Protein AF-A0AAD4XYV6-F1 (afdb_monomer_lite)

Secondary structure (DSSP, 8-state):
-HHHHHHHHHHHHHHHHHHHHHH-HHHHHHHHHHHHHHT-SSSPPPGGGGGG-HHHHHHHHHHHHHS-SS---

InterPro domains:
  IPR001128 Cytochrome P450 [PF00067] (2-72)
  IPR001128 Cytochrome P450 [PR00385] (5-22)
  IPR001128 Cytochrome P450 [PR00385] (58-69)
  IPR002401 Cytochrome P450, E-class, group I [PR00463] (14-40)
  IPR002401 Cytochrome P450, E-class, group I [PR00463] (57-73)
  IPR036396 Cytochrome P450 superfamily [G3DSA:1.10.630.10] (1-73)
  IPR036396 Cytochrome P450 superfamily [SSF48264] (2-72)
  IPR050651 Plant Cytochrome P450 Monooxygenase [PTHR47947] (2-73)

Foldseek 3Di:
DVVVLVVVLVVVLVVLLVVVCVVCVVLVVVLVVQCCVQVNDPDDDDPVSVVSSVSVVVSSVVSCVVPPSDDPD

pLDDT: mean 81.78, std 10.3, range [42.06, 91.5]

Organism: NCBI:txid357466

Sequence (73 aa):
QLIVAASDTTSVALSWAMSLLLTNPNVLRKARDELNTKVGKERNVEGDDIDDLMYLQAIVKETLRLYPPGPLS

Structure (mmCIF, N/CA/C/O backbone):
data_AF-A0AAD4XYV6-F1
#
_entry.id   AF-A0AAD4XYV6-F1
#
loop_
_atom_site.group_PDB
_atom_site.id
_atom_site.type_symbol
_atom_site.label_atom_id
_atom_site.label_alt_id
_atom_site.label_comp_id
_atom_site.label_asym_id
_atom_site.label_entity_id
_atom_site.label_seq_id
_atom_site.pdbx_PDB_ins_code
_atom_site.Cartn_x
_atom_site.Cartn_y
_atom_site.Cartn_z
_atom_site.occupancy
_atom_site.B_iso_or_equiv
_atom_site.auth_seq_id
_atom_site.auth_comp_id
_atom_site.auth_asym_id
_atom_site.auth_atom_id
_atom_site.pdbx_PDB_model_num
ATOM 1 N N . GLN A 1 1 ? 19.613 -15.858 -11.522 1.00 58.28 1 GLN A N 1
ATOM 2 C CA . GLN A 1 1 ? 19.532 -14.486 -12.073 1.00 58.28 1 GLN A CA 1
ATOM 3 C C . GLN A 1 1 ? 18.130 -13.866 -12.011 1.00 58.28 1 GLN A C 1
ATOM 5 O O . GLN A 1 1 ? 18.057 -12.651 -11.951 1.00 58.28 1 GLN A O 1
ATOM 10 N N . LEU A 1 2 ? 17.040 -14.644 -11.918 1.00 64.81 2 LEU A N 1
ATOM 11 C CA . LEU A 1 2 ? 15.680 -14.104 -11.718 1.00 64.81 2 LEU A CA 1
ATOM 12 C C . LEU A 1 2 ? 15.482 -13.375 -10.375 1.00 64.81 2 LEU A C 1
ATOM 14 O O . LEU A 1 2 ? 14.872 -12.316 -10.347 1.00 64.81 2 LEU A O 1
ATOM 18 N N . ILE A 1 3 ? 16.037 -13.908 -9.279 1.00 72.12 3 ILE A N 1
ATOM 19 C CA . ILE A 1 3 ? 15.858 -13.332 -7.932 1.00 72.12 3 ILE A CA 1
ATOM 20 C C . ILE A 1 3 ? 16.497 -11.941 -7.825 1.00 72.12 3 ILE A C 1
ATOM 22 O O . ILE A 1 3 ? 15.896 -11.044 -7.258 1.00 72.12 3 ILE A O 1
ATOM 26 N N . VAL A 1 4 ? 17.685 -11.738 -8.404 1.00 68.00 4 VAL A N 1
ATOM 27 C CA . VAL A 1 4 ? 18.389 -10.443 -8.348 1.00 68.00 4 VAL A CA 1
ATOM 28 C C . VAL A 1 4 ? 17.642 -9.379 -9.153 1.00 68.00 4 VAL A C 1
ATOM 30 O O . VAL A 1 4 ? 17.373 -8.305 -8.631 1.00 68.00 4 VAL A O 1
ATOM 33 N N . ALA A 1 5 ? 17.217 -9.710 -10.377 1.00 66.19 5 ALA A N 1
ATOM 34 C CA . ALA A 1 5 ? 16.427 -8.797 -11.199 1.00 66.19 5 ALA A CA 1
ATOM 35 C C . ALA A 1 5 ? 15.087 -8.433 -10.533 1.00 66.19 5 ALA A C 1
ATOM 37 O O . ALA A 1 5 ? 14.711 -7.266 -10.519 1.00 66.19 5 ALA A O 1
ATOM 38 N N . ALA A 1 6 ? 14.401 -9.412 -9.928 1.00 66.00 6 ALA A N 1
ATOM 39 C CA . ALA A 1 6 ? 13.161 -9.178 -9.192 1.00 66.00 6 ALA A CA 1
ATOM 40 C C . ALA A 1 6 ? 13.379 -8.307 -7.943 1.00 66.00 6 ALA A C 1
ATOM 42 O O . ALA A 1 6 ? 12.562 -7.428 -7.659 1.00 66.00 6 ALA A O 1
ATOM 43 N N . SER A 1 7 ? 14.476 -8.516 -7.210 1.00 74.62 7 SER A N 1
ATOM 44 C CA . SER A 1 7 ? 14.828 -7.713 -6.036 1.00 74.62 7 SER A CA 1
ATOM 45 C C . SER A 1 7 ? 15.074 -6.250 -6.396 1.00 74.62 7 SER A C 1
ATOM 47 O O . SER A 1 7 ? 14.516 -5.371 -5.739 1.00 74.62 7 SER A O 1
ATOM 49 N N . ASP A 1 8 ? 15.836 -5.981 -7.457 1.00 73.19 8 ASP A N 1
ATOM 50 C CA . ASP A 1 8 ? 16.147 -4.611 -7.877 1.00 73.19 8 ASP A CA 1
ATOM 51 C C . ASP A 1 8 ? 14.880 -3.863 -8.318 1.00 73.19 8 ASP A C 1
ATOM 53 O O . ASP A 1 8 ? 14.612 -2.755 -7.847 1.00 73.19 8 ASP A O 1
ATOM 57 N N . THR A 1 9 ? 14.027 -4.493 -9.134 1.00 75.38 9 THR A N 1
ATOM 58 C CA . THR A 1 9 ? 12.770 -3.874 -9.584 1.00 75.38 9 THR A CA 1
ATOM 59 C C . THR A 1 9 ? 11.782 -3.644 -8.440 1.00 75.38 9 THR A C 1
ATOM 61 O O . THR A 1 9 ? 11.114 -2.610 -8.402 1.00 75.38 9 THR A O 1
ATOM 64 N N . THR A 1 10 ? 11.701 -4.576 -7.482 1.00 80.00 10 THR A N 1
ATOM 65 C CA . THR A 1 10 ? 10.796 -4.455 -6.325 1.00 80.00 10 THR A CA 1
ATOM 66 C C . THR A 1 10 ? 11.282 -3.375 -5.361 1.00 80.00 10 THR A C 1
ATOM 68 O O . THR A 1 10 ? 10.476 -2.593 -4.862 1.00 80.00 10 THR A O 1
ATOM 71 N N . SER A 1 11 ? 12.596 -3.279 -5.140 1.00 82.06 11 SER A N 1
ATOM 72 C CA . SER A 1 11 ? 13.207 -2.248 -4.292 1.00 82.06 11 SER A CA 1
ATOM 73 C C . SER A 1 11 ? 12.961 -0.838 -4.841 1.00 82.06 11 SER A C 1
ATOM 75 O O . SER A 1 11 ? 12.568 0.069 -4.100 1.00 82.06 11 SER A O 1
ATOM 77 N N . VAL A 1 12 ? 13.107 -0.659 -6.159 1.00 82.75 12 VAL A N 1
ATOM 78 C CA . VAL A 1 12 ? 12.819 0.616 -6.833 1.00 82.75 12 VAL A CA 1
ATOM 79 C C . VAL A 1 12 ? 11.332 0.961 -6.742 1.00 82.75 12 VAL A C 1
ATOM 81 O O . VAL A 1 12 ? 10.992 2.072 -6.334 1.00 82.75 12 VAL A O 1
ATOM 84 N N . ALA A 1 13 ? 10.438 0.017 -7.051 1.00 82.44 13 ALA A N 1
ATOM 85 C CA . ALA A 1 13 ? 8.995 0.239 -6.958 1.00 82.44 13 ALA A CA 1
ATOM 86 C C . ALA A 1 13 ? 8.555 0.602 -5.529 1.00 82.44 13 ALA A C 1
ATOM 88 O O . ALA A 1 13 ? 7.765 1.527 -5.336 1.00 82.44 13 ALA A O 1
ATOM 89 N N . LEU A 1 14 ? 9.105 -0.078 -4.519 1.00 84.75 14 LEU A N 1
ATOM 90 C CA . LEU A 1 14 ? 8.803 0.194 -3.118 1.00 84.75 14 LEU A CA 1
ATOM 91 C C . LEU A 1 14 ? 9.314 1.574 -2.686 1.00 84.75 14 LEU A C 1
ATOM 93 O O . LEU A 1 14 ? 8.605 2.295 -1.986 1.00 84.75 14 LEU A O 1
ATOM 97 N N . SER A 1 15 ? 10.507 1.968 -3.135 1.00 87.00 15 SER A N 1
ATOM 98 C CA . SER A 1 15 ? 11.067 3.294 -2.852 1.00 87.00 15 SER A CA 1
ATOM 99 C C . SER A 1 15 ? 10.167 4.406 -3.398 1.00 87.00 15 SER A C 1
ATOM 101 O O . SER A 1 15 ? 9.812 5.324 -2.659 1.00 87.00 15 SER A O 1
ATOM 103 N N . TRP A 1 16 ? 9.710 4.284 -4.649 1.00 86.38 16 TRP A N 1
ATOM 104 C CA . TRP A 1 16 ? 8.759 5.229 -5.240 1.00 86.38 16 TRP A CA 1
ATOM 105 C C . TRP A 1 16 ? 7.410 5.236 -4.523 1.00 86.38 16 TRP A C 1
ATOM 107 O O . TRP A 1 16 ? 6.867 6.312 -4.268 1.00 86.38 16 TRP A O 1
ATOM 117 N N . ALA A 1 17 ? 6.888 4.067 -4.142 1.00 87.00 17 ALA A N 1
ATOM 118 C CA . ALA A 1 17 ? 5.646 3.975 -3.379 1.00 87.00 17 ALA A CA 1
ATOM 119 C C . ALA A 1 17 ? 5.767 4.719 -2.039 1.00 87.00 17 ALA A C 1
ATOM 121 O O . ALA A 1 17 ? 4.890 5.510 -1.690 1.00 87.00 17 ALA A O 1
ATOM 122 N N . MET A 1 18 ? 6.877 4.534 -1.313 1.00 87.19 18 MET A N 1
ATOM 123 C CA . MET A 1 18 ? 7.138 5.263 -0.070 1.00 87.19 18 MET A CA 1
ATOM 124 C C . MET A 1 18 ? 7.244 6.771 -0.307 1.00 87.19 18 MET A C 1
ATOM 126 O O . MET A 1 18 ? 6.635 7.538 0.436 1.00 87.19 18 MET A O 1
ATOM 130 N N . SER A 1 19 ? 7.953 7.214 -1.349 1.00 87.88 19 SER A N 1
ATOM 131 C CA . SER A 1 19 ? 8.028 8.637 -1.699 1.00 87.88 19 SER A CA 1
ATOM 132 C C . SER A 1 19 ? 6.643 9.226 -1.985 1.00 87.88 19 SER A C 1
ATOM 134 O O . SER A 1 19 ? 6.290 10.250 -1.405 1.00 87.88 19 SER A O 1
ATOM 136 N N . LEU A 1 20 ? 5.817 8.557 -2.796 1.00 86.00 20 LEU A N 1
ATOM 137 C CA . LEU A 1 20 ? 4.460 9.009 -3.125 1.00 86.00 20 LEU A CA 1
ATOM 138 C C . LEU A 1 20 ? 3.551 9.085 -1.893 1.00 86.00 20 LEU A C 1
ATOM 140 O O . LEU A 1 20 ? 2.763 10.029 -1.771 1.00 86.00 20 LEU A O 1
ATOM 144 N N . LEU A 1 21 ? 3.675 8.128 -0.970 1.00 87.94 21 LEU A N 1
ATOM 145 C CA . LEU A 1 21 ? 2.933 8.113 0.291 1.00 87.94 21 LEU A CA 1
ATOM 146 C C . LEU A 1 21 ? 3.366 9.239 1.234 1.00 87.94 21 LEU A C 1
ATOM 148 O O . LEU A 1 21 ? 2.512 9.893 1.833 1.00 87.94 21 LEU A O 1
ATOM 152 N N . LEU A 1 22 ? 4.672 9.494 1.344 1.00 87.81 22 LEU A N 1
ATOM 153 C CA . LEU A 1 22 ? 5.217 10.571 2.173 1.00 87.81 22 LEU A CA 1
ATOM 154 C C . LEU A 1 22 ? 4.863 11.957 1.621 1.00 87.81 22 LEU A C 1
ATOM 156 O O . LEU A 1 22 ? 4.581 12.870 2.395 1.00 87.81 22 LEU A O 1
ATOM 160 N N . THR A 1 23 ? 4.823 12.117 0.296 1.00 90.38 23 THR A N 1
ATOM 161 C CA . THR A 1 23 ? 4.405 13.370 -0.351 1.00 90.38 23 THR A CA 1
ATOM 162 C C . THR A 1 23 ? 2.894 13.608 -0.247 1.00 90.38 23 THR A C 1
ATOM 164 O O . THR A 1 23 ? 2.457 14.757 -0.242 1.00 90.38 23 THR A O 1
ATOM 167 N N . ASN A 1 24 ? 2.080 12.552 -0.120 1.00 89.25 24 ASN A N 1
ATOM 168 C CA . ASN A 1 24 ? 0.619 12.648 -0.080 1.00 89.25 24 ASN A CA 1
ATOM 169 C C . ASN A 1 24 ? 0.039 12.120 1.246 1.00 89.25 24 ASN A C 1
ATOM 171 O O . ASN A 1 24 ? -0.522 11.018 1.285 1.00 89.25 24 ASN A O 1
ATOM 175 N N . PRO A 1 25 ? 0.049 12.921 2.330 1.00 88.75 25 PRO A N 1
ATOM 176 C CA . PRO A 1 25 ? -0.426 12.486 3.647 1.00 88.75 25 PRO A CA 1
ATOM 177 C C . PRO A 1 25 ? -1.904 12.059 3.654 1.00 88.75 25 PRO A C 1
ATOM 179 O O . PRO A 1 25 ? -2.306 11.203 4.439 1.00 88.75 25 PRO A O 1
ATOM 182 N N . ASN A 1 26 ? -2.724 12.603 2.749 1.00 91.12 26 ASN A N 1
ATOM 183 C CA . ASN A 1 26 ? -4.113 12.173 2.575 1.00 91.12 26 ASN A CA 1
ATOM 184 C C . ASN A 1 26 ? -4.234 10.745 2.027 1.00 91.12 26 ASN A C 1
A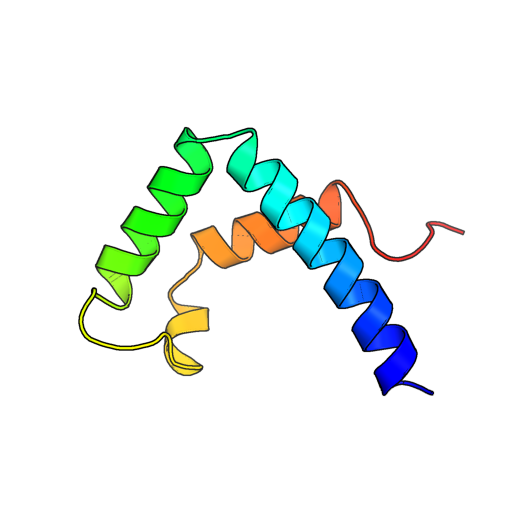TOM 186 O O . ASN A 1 26 ? -5.124 10.009 2.450 1.00 91.12 26 ASN A O 1
ATOM 190 N N . VAL A 1 27 ? -3.353 10.350 1.105 1.00 90.31 27 VAL A N 1
ATOM 191 C CA . VAL A 1 27 ? -3.318 8.991 0.546 1.00 90.31 27 VAL A CA 1
ATOM 192 C C . VAL A 1 27 ? -2.815 8.017 1.605 1.00 90.31 27 VAL A C 1
ATOM 194 O O . VAL A 1 27 ? -3.439 6.979 1.808 1.00 90.31 27 VAL A O 1
ATOM 197 N N . LEU A 1 28 ? -1.767 8.395 2.345 1.00 89.19 28 LEU A N 1
ATOM 198 C CA . LEU A 1 28 ? -1.251 7.607 3.464 1.00 89.19 28 LEU A CA 1
ATOM 199 C C . LEU A 1 28 ? -2.313 7.381 4.548 1.00 89.19 28 LEU A C 1
ATOM 201 O O . LEU A 1 28 ? -2.465 6.261 5.032 1.00 89.19 28 LEU A O 1
ATOM 205 N N . ARG A 1 29 ? -3.082 8.418 4.903 1.00 91.00 29 ARG A N 1
ATOM 206 C CA . ARG A 1 29 ? -4.192 8.291 5.856 1.00 91.00 29 ARG A CA 1
ATOM 207 C C . ARG A 1 29 ? -5.238 7.291 5.369 1.00 91.00 29 ARG A C 1
ATOM 209 O O . ARG A 1 29 ? -5.569 6.382 6.115 1.00 91.00 29 ARG A O 1
ATOM 216 N N . LYS A 1 30 ? -5.688 7.400 4.115 1.00 90.94 30 LYS A N 1
ATOM 217 C CA . LYS A 1 30 ? -6.668 6.465 3.535 1.00 90.94 30 LYS A CA 1
ATOM 218 C C . LYS A 1 30 ? -6.168 5.020 3.516 1.00 90.94 30 LYS A C 1
ATOM 220 O O . LYS A 1 30 ? -6.921 4.126 3.876 1.00 90.94 30 LYS A O 1
ATOM 225 N N . ALA A 1 31 ? -4.905 4.798 3.149 1.00 89.81 31 ALA A N 1
ATOM 226 C CA . ALA A 1 31 ? -4.304 3.465 3.174 1.00 89.81 31 ALA A CA 1
ATOM 227 C C . ALA A 1 31 ? -4.248 2.895 4.598 1.00 89.81 31 ALA A C 1
ATOM 229 O O . ALA A 1 31 ? -4.542 1.726 4.820 1.00 89.81 31 ALA A O 1
ATOM 230 N N . ARG A 1 32 ? -3.918 3.736 5.585 1.00 88.75 32 ARG A N 1
ATOM 231 C CA . ARG A 1 32 ? -3.897 3.338 6.995 1.00 88.75 32 ARG A CA 1
ATOM 232 C C . ARG A 1 32 ? -5.297 3.064 7.542 1.00 88.75 32 ARG A C 1
ATOM 234 O O . ARG A 1 32 ? -5.454 2.151 8.344 1.00 88.75 32 ARG A O 1
ATOM 241 N N . ASP A 1 33 ? -6.293 3.836 7.123 1.00 91.50 33 ASP A N 1
ATOM 242 C CA . ASP A 1 33 ? -7.694 3.631 7.493 1.00 91.50 33 ASP A CA 1
ATOM 243 C C . ASP A 1 33 ? -8.235 2.328 6.895 1.00 91.50 33 ASP A C 1
ATOM 245 O O . ASP A 1 33 ? -8.871 1.560 7.615 1.00 91.50 33 ASP A O 1
ATOM 249 N N . GLU A 1 34 ? -7.925 2.027 5.629 1.00 91.19 34 GLU A N 1
ATOM 250 C CA . GLU A 1 34 ? -8.238 0.731 5.015 1.00 91.19 34 GLU A CA 1
ATOM 251 C C . GLU A 1 34 ? -7.601 -0.414 5.808 1.00 91.19 34 GLU A C 1
ATOM 253 O O . GLU A 1 34 ? -8.305 -1.337 6.215 1.00 91.19 34 GLU A O 1
ATOM 258 N N . LEU A 1 35 ? -6.305 -0.311 6.117 1.00 89.12 35 LEU A N 1
ATOM 259 C CA . LEU A 1 35 ? -5.586 -1.326 6.888 1.00 89.12 35 LEU A CA 1
ATOM 260 C C . LEU A 1 35 ? -6.222 -1.548 8.270 1.00 89.12 35 LEU A C 1
ATOM 262 O O . LEU A 1 35 ? -6.483 -2.678 8.671 1.00 89.12 35 LEU A O 1
ATOM 266 N N . ASN A 1 36 ? -6.530 -0.462 8.983 1.00 89.12 36 ASN A N 1
ATOM 267 C CA . ASN A 1 36 ? -7.181 -0.527 10.291 1.00 89.12 36 ASN A CA 1
ATOM 268 C C . ASN A 1 36 ? -8.597 -1.118 10.210 1.00 89.12 36 ASN A C 1
ATOM 270 O O . ASN A 1 36 ? -9.038 -1.737 11.172 1.00 89.12 36 ASN A O 1
ATOM 274 N N . THR A 1 37 ? -9.312 -0.896 9.105 1.00 89.62 37 THR A N 1
ATOM 275 C CA . THR A 1 37 ? -10.693 -1.364 8.922 1.00 89.62 37 THR A CA 1
ATOM 276 C C . THR A 1 37 ? -10.742 -2.838 8.530 1.00 89.62 37 THR A C 1
ATOM 278 O O . THR A 1 37 ? -11.622 -3.557 8.991 1.00 89.62 37 THR A O 1
ATOM 281 N N . LYS A 1 38 ? -9.817 -3.280 7.671 1.00 87.12 38 LYS A N 1
ATOM 282 C CA . LYS A 1 38 ? -9.795 -4.634 7.106 1.00 87.12 38 LYS A CA 1
ATOM 283 C C . LYS A 1 38 ? -9.012 -5.626 7.962 1.00 87.12 38 LYS A C 1
ATOM 285 O O . LYS A 1 38 ? -9.499 -6.719 8.208 1.00 87.12 38 LYS A O 1
ATOM 290 N N . VAL A 1 39 ? -7.838 -5.228 8.453 1.00 86.69 39 VAL A N 1
ATOM 291 C CA . VAL A 1 39 ? -6.923 -6.105 9.210 1.00 86.69 39 VAL A CA 1
ATOM 292 C C . VAL A 1 39 ? -7.034 -5.868 10.718 1.00 86.69 39 VAL A C 1
ATOM 294 O O . VAL A 1 39 ? -6.898 -6.793 11.517 1.00 86.69 39 VAL A O 1
ATOM 297 N N . GLY A 1 40 ? -7.301 -4.625 11.126 1.00 84.19 40 GLY A N 1
ATOM 298 C CA . GLY A 1 40 ? -7.245 -4.217 12.529 1.00 84.19 40 GLY A CA 1
ATOM 299 C C . GLY A 1 40 ? -5.819 -3.899 12.993 1.00 84.19 40 GLY A C 1
ATOM 300 O O . GLY A 1 40 ? -4.867 -3.920 12.219 1.00 84.19 40 GLY A O 1
ATOM 301 N N . LYS A 1 41 ? -5.665 -3.542 14.274 1.00 80.81 41 LYS A N 1
ATOM 302 C CA . LYS A 1 41 ? -4.368 -3.138 14.863 1.00 80.81 41 LYS A CA 1
ATOM 303 C C . LYS A 1 41 ? -3.678 -4.235 15.672 1.00 80.81 41 LYS A C 1
ATOM 305 O O . LYS A 1 41 ? -2.566 -4.024 16.143 1.00 80.81 41 LYS A O 1
ATOM 310 N N . GLU A 1 42 ? -4.354 -5.360 15.880 1.00 81.06 42 GLU A N 1
ATOM 311 C CA . GLU A 1 42 ? -3.918 -6.400 16.819 1.00 81.06 42 GLU A CA 1
ATOM 312 C C . GLU A 1 42 ? -3.157 -7.544 16.143 1.00 81.06 42 GLU A C 1
ATOM 314 O O . GLU A 1 42 ? -2.493 -8.322 16.825 1.00 81.06 42 GLU A O 1
ATOM 319 N N . ARG A 1 43 ? -3.213 -7.629 14.808 1.00 83.69 43 ARG A N 1
ATOM 320 C CA . ARG A 1 43 ? -2.553 -8.671 14.018 1.00 83.69 43 ARG A CA 1
ATOM 321 C C . ARG A 1 43 ? -1.736 -8.081 12.873 1.00 83.69 43 ARG A C 1
ATOM 323 O O . ARG A 1 43 ? -2.007 -6.975 12.406 1.00 83.69 43 ARG A O 1
ATOM 330 N N . ASN A 1 44 ? -0.733 -8.832 12.430 1.00 83.00 44 ASN A N 1
ATOM 331 C CA . ASN A 1 44 ? -0.002 -8.513 11.207 1.00 83.00 44 ASN A CA 1
ATOM 332 C C . ASN A 1 44 ? -0.862 -8.835 9.982 1.00 83.00 44 ASN A C 1
ATOM 334 O O . ASN A 1 44 ? -1.731 -9.699 10.049 1.00 83.00 44 ASN A O 1
ATOM 338 N N . VAL A 1 45 ? -0.583 -8.154 8.869 1.00 84.56 45 VAL A N 1
ATOM 339 C CA . VAL A 1 45 ? -1.227 -8.428 7.579 1.00 84.56 45 VAL A CA 1
ATOM 340 C C . VAL A 1 45 ? -0.881 -9.848 7.140 1.00 84.56 45 VAL A C 1
ATOM 342 O O . VAL A 1 45 ? 0.299 -10.194 7.038 1.00 84.56 45 VAL A O 1
ATOM 345 N N . GLU A 1 46 ? -1.901 -10.656 6.880 1.00 86.56 46 GLU A N 1
ATOM 346 C CA . GLU A 1 46 ? -1.757 -11.997 6.320 1.00 86.56 46 GLU A CA 1
ATOM 347 C C . GLU A 1 46 ? -1.965 -11.983 4.801 1.00 86.56 46 GLU A C 1
ATOM 349 O O . GLU A 1 46 ? -2.465 -11.015 4.229 1.00 86.56 46 GLU A O 1
ATOM 354 N N . GLY A 1 47 ? -1.554 -13.060 4.125 1.00 76.88 47 GLY A N 1
ATOM 355 C CA . GLY A 1 47 ? -1.679 -13.167 2.668 1.00 76.88 47 GLY A CA 1
ATOM 356 C C . GLY A 1 47 ? -3.122 -13.025 2.178 1.00 76.88 47 GLY A C 1
ATOM 357 O O . GLY A 1 47 ? -3.350 -12.352 1.178 1.00 76.88 47 GLY A O 1
ATOM 358 N N . ASP A 1 48 ? -4.081 -13.575 2.924 1.00 82.69 48 ASP A N 1
ATOM 359 C CA . ASP A 1 48 ? -5.508 -13.519 2.588 1.00 82.69 48 ASP A CA 1
ATOM 360 C C . ASP A 1 48 ? -6.090 -12.099 2.722 1.00 82.69 48 ASP A C 1
ATOM 362 O O . ASP A 1 48 ? -7.025 -11.738 2.010 1.00 82.69 48 ASP A O 1
ATOM 366 N N . ASP A 1 49 ? -5.504 -11.252 3.578 1.00 83.94 49 ASP A N 1
ATOM 367 C CA . ASP A 1 49 ? -5.940 -9.859 3.732 1.00 83.94 49 ASP A CA 1
ATOM 368 C C . ASP A 1 49 ? -5.585 -9.010 2.506 1.00 83.94 49 ASP A C 1
ATOM 370 O O . ASP A 1 49 ? -6.213 -7.980 2.261 1.00 83.94 49 ASP A O 1
ATOM 374 N N . ILE A 1 50 ? -4.567 -9.408 1.731 1.00 83.62 50 ILE A N 1
ATOM 375 C CA . ILE A 1 50 ? -4.079 -8.630 0.584 1.00 83.62 50 ILE A CA 1
ATOM 376 C C . ILE A 1 50 ? -5.191 -8.434 -0.448 1.00 83.62 50 ILE A C 1
ATOM 378 O O . ILE A 1 50 ? -5.281 -7.348 -1.027 1.00 83.62 50 ILE A O 1
ATOM 382 N N . ASP A 1 51 ? -6.054 -9.432 -0.642 1.00 83.88 51 ASP A N 1
ATOM 383 C CA . ASP A 1 51 ? -7.192 -9.356 -1.564 1.00 83.88 51 ASP A CA 1
ATOM 384 C C . ASP A 1 51 ? -8.230 -8.310 -1.132 1.00 83.88 51 ASP A C 1
ATOM 386 O O . ASP A 1 51 ? -8.861 -7.667 -1.976 1.00 83.88 51 ASP A O 1
ATOM 390 N N . ASP A 1 52 ? -8.351 -8.073 0.174 1.00 85.31 52 ASP A N 1
ATOM 391 C CA . ASP A 1 52 ? -9.273 -7.104 0.764 1.00 85.31 52 ASP A CA 1
ATOM 392 C C . ASP A 1 52 ? -8.705 -5.670 0.833 1.00 85.31 52 ASP A C 1
ATOM 394 O O . ASP A 1 52 ? -9.456 -4.708 1.031 1.00 85.31 52 ASP A O 1
ATOM 398 N N . LEU A 1 53 ? -7.391 -5.502 0.633 1.00 88.12 53 LEU A N 1
ATOM 399 C CA . LEU A 1 53 ? -6.675 -4.219 0.643 1.00 88.12 53 LEU A CA 1
ATOM 400 C C . LEU A 1 53 ? -6.656 -3.562 -0.749 1.00 88.12 53 LEU A C 1
ATOM 402 O O . LEU A 1 53 ? -5.60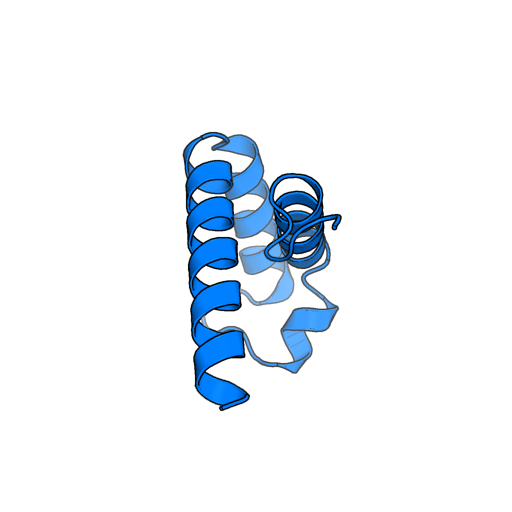3 -3.299 -1.343 1.00 88.12 53 LEU A O 1
ATOM 406 N N . MET A 1 54 ? -7.845 -3.305 -1.298 1.00 88.75 54 MET A N 1
ATOM 407 C CA . MET A 1 54 ? -8.016 -2.776 -2.656 1.00 88.75 54 MET A CA 1
ATOM 408 C C . MET A 1 54 ? -7.335 -1.418 -2.878 1.00 88.75 54 MET A C 1
ATOM 410 O O . MET A 1 54 ? -6.783 -1.171 -3.955 1.00 88.75 54 MET A O 1
ATOM 414 N N . TYR A 1 55 ? -7.359 -0.524 -1.892 1.00 88.75 55 TYR A N 1
ATOM 415 C CA . TYR A 1 55 ? -6.743 0.795 -1.985 1.00 88.75 55 TYR A CA 1
ATOM 416 C C . TYR A 1 55 ? -5.217 0.698 -1.938 1.00 88.75 55 TYR A C 1
ATOM 418 O O . TYR A 1 55 ? -4.537 1.367 -2.719 1.00 88.75 55 TYR A O 1
ATOM 426 N N . LEU A 1 56 ? -4.664 -0.181 -1.098 1.00 86.94 56 LEU A N 1
ATOM 427 C CA . LEU A 1 56 ? -3.229 -0.471 -1.100 1.00 86.94 56 LEU A CA 1
ATOM 428 C C . LEU A 1 56 ? -2.772 -1.044 -2.450 1.00 86.94 56 LEU A C 1
ATOM 430 O O . LEU A 1 56 ? -1.774 -0.583 -3.009 1.00 86.94 56 LEU A O 1
ATOM 434 N N . GLN A 1 57 ? -3.533 -1.979 -3.028 1.00 88.38 57 GLN A N 1
ATOM 435 C CA . GLN A 1 57 ? -3.265 -2.488 -4.376 1.00 88.38 57 GLN A CA 1
ATOM 436 C C . GLN A 1 57 ? -3.335 -1.378 -5.434 1.00 88.38 57 GLN A C 1
ATOM 438 O O . GLN A 1 57 ? -2.504 -1.335 -6.345 1.00 88.38 57 GLN A O 1
ATOM 443 N N . ALA A 1 58 ? -4.301 -0.462 -5.326 1.00 89.62 58 ALA A N 1
ATOM 444 C CA . ALA A 1 58 ? -4.419 0.676 -6.232 1.00 89.62 58 ALA A CA 1
ATOM 445 C C . ALA A 1 58 ? -3.199 1.608 -6.147 1.00 89.62 58 ALA A C 1
ATOM 447 O O . ALA A 1 58 ? -2.714 2.057 -7.183 1.00 89.62 58 ALA A O 1
ATOM 448 N N . ILE A 1 59 ? -2.650 1.843 -4.948 1.00 88.44 59 ILE A N 1
ATOM 449 C CA . ILE A 1 59 ? -1.422 2.633 -4.759 1.00 88.44 59 ILE A CA 1
ATOM 450 C C . ILE A 1 59 ? -0.231 1.972 -5.455 1.00 88.44 59 ILE A C 1
ATOM 452 O O . ILE A 1 59 ? 0.533 2.655 -6.139 1.00 88.44 59 ILE A O 1
ATOM 456 N N . VAL A 1 60 ? -0.074 0.652 -5.322 1.00 86.75 60 VAL A N 1
ATOM 457 C CA . VAL A 1 60 ? 1.001 -0.084 -6.006 1.00 86.75 60 VAL A CA 1
ATOM 458 C C . VAL A 1 60 ? 0.837 0.015 -7.524 1.00 86.75 60 VAL A C 1
ATOM 460 O O . VAL A 1 60 ? 1.792 0.358 -8.219 1.00 86.75 60 VAL A O 1
ATOM 463 N N . LY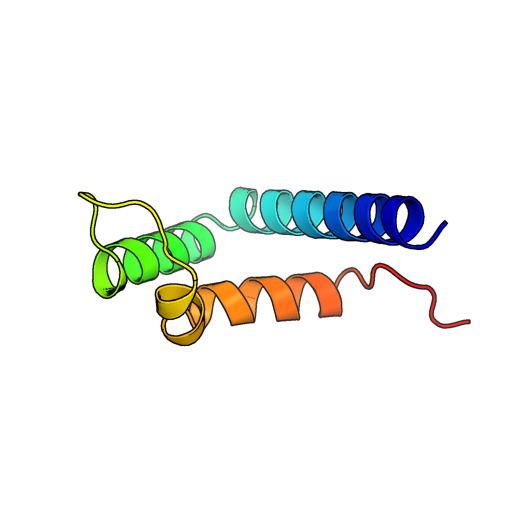S A 1 61 ? -0.377 -0.205 -8.045 1.00 86.31 61 LYS A N 1
ATOM 464 C CA . LYS A 1 61 ? -0.671 -0.075 -9.483 1.00 86.31 61 LYS A CA 1
ATOM 465 C C . LYS A 1 61 ? -0.384 1.333 -10.002 1.00 86.31 61 LYS A C 1
ATOM 467 O O . LYS A 1 61 ? 0.219 1.475 -11.061 1.00 86.31 61 LYS A O 1
ATOM 472 N N . GLU A 1 62 ? -0.764 2.364 -9.255 1.00 87.25 62 GLU A N 1
ATOM 473 C CA . GLU A 1 62 ? -0.519 3.756 -9.635 1.00 87.25 62 GLU A CA 1
ATOM 474 C C . GLU A 1 62 ? 0.971 4.113 -9.580 1.00 87.25 62 GLU A C 1
ATOM 476 O O . GLU A 1 62 ? 1.481 4.793 -10.469 1.00 87.25 62 GLU A O 1
ATOM 481 N N . THR A 1 63 ? 1.697 3.589 -8.590 1.00 85.94 63 THR A N 1
ATOM 482 C CA . THR A 1 63 ? 3.154 3.745 -8.497 1.00 85.94 63 THR A CA 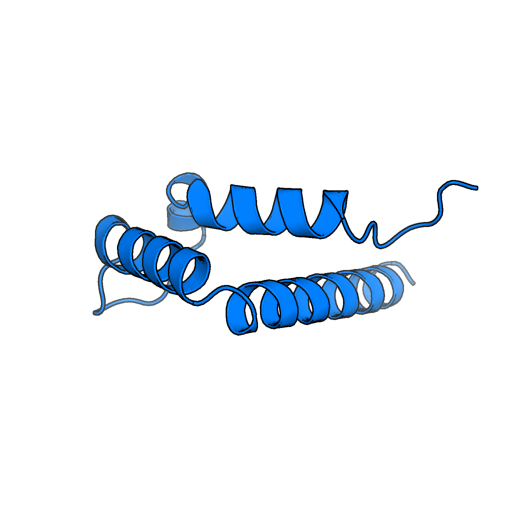1
ATOM 483 C C . THR A 1 63 ? 3.837 3.139 -9.719 1.00 85.94 63 THR A C 1
ATOM 485 O O . THR A 1 63 ? 4.674 3.795 -10.328 1.00 85.94 63 THR A O 1
ATOM 488 N N . LEU A 1 64 ? 3.443 1.929 -10.127 1.00 83.50 64 LEU A N 1
ATOM 489 C CA . LEU A 1 64 ? 3.980 1.264 -11.319 1.00 83.50 64 LEU A CA 1
ATOM 490 C C . LEU A 1 64 ? 3.561 1.956 -12.627 1.00 83.50 64 LEU A C 1
ATOM 492 O O . LEU A 1 64 ? 4.311 1.920 -13.598 1.00 83.50 64 LEU A O 1
ATOM 496 N N . ARG A 1 65 ? 2.387 2.604 -12.663 1.00 86.69 65 ARG A N 1
ATOM 497 C CA . ARG A 1 65 ? 1.939 3.421 -13.804 1.00 86.69 65 ARG A CA 1
ATOM 498 C C . ARG A 1 65 ? 2.809 4.667 -13.981 1.00 86.69 65 ARG A C 1
ATOM 500 O O . ARG A 1 65 ? 3.107 5.039 -15.112 1.00 86.69 65 ARG A O 1
ATOM 507 N N . LEU A 1 66 ? 3.173 5.326 -12.879 1.00 81.12 66 LEU A N 1
ATOM 508 C CA . LEU A 1 66 ? 4.008 6.532 -12.881 1.00 81.12 66 LEU A CA 1
ATOM 509 C C . LEU A 1 66 ? 5.496 6.211 -13.057 1.00 81.12 66 LEU A C 1
ATOM 511 O O . LEU A 1 66 ? 6.202 6.929 -13.761 1.00 81.12 66 LEU A O 1
ATOM 515 N N . TYR A 1 67 ? 5.953 5.129 -12.432 1.00 77.81 67 TYR A N 1
ATOM 516 C CA . TYR A 1 67 ? 7.344 4.692 -12.400 1.00 77.81 67 TYR A CA 1
ATOM 517 C C . TYR A 1 67 ? 7.427 3.214 -12.791 1.00 77.81 67 TYR A C 1
ATOM 519 O O . TYR A 1 67 ? 7.570 2.346 -11.923 1.00 77.81 67 TYR A O 1
ATOM 527 N N . PRO A 1 68 ? 7.316 2.899 -14.093 1.00 70.38 68 PRO A N 1
ATOM 528 C CA . PRO A 1 68 ? 7.472 1.531 -14.553 1.00 70.38 68 PRO A CA 1
ATOM 529 C C . PRO A 1 68 ? 8.906 1.053 -14.251 1.00 70.38 68 PRO A C 1
ATOM 531 O O . PRO A 1 68 ? 9.868 1.715 -14.641 1.00 70.38 68 PRO A O 1
ATOM 534 N N . PRO A 1 69 ? 9.089 -0.098 -13.577 1.00 62.38 69 PRO A N 1
ATOM 535 C CA . PRO A 1 69 ? 10.413 -0.632 -13.248 1.00 62.38 69 PRO A CA 1
ATOM 536 C C . PRO A 1 69 ? 11.136 -1.255 -14.457 1.00 62.38 69 PRO A C 1
ATOM 538 O O . PRO A 1 69 ? 12.228 -1.795 -14.306 1.00 62.38 69 PRO A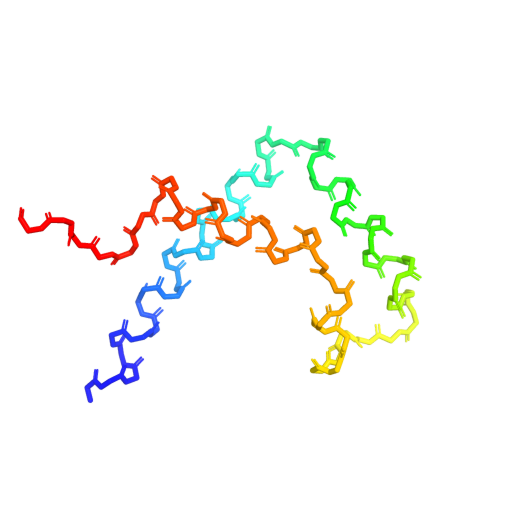 O 1
ATOM 541 N N . GLY A 1 70 ? 10.539 -1.192 -15.652 1.00 63.53 70 GLY A N 1
ATOM 542 C CA . GLY A 1 70 ? 11.128 -1.649 -16.905 1.00 63.53 70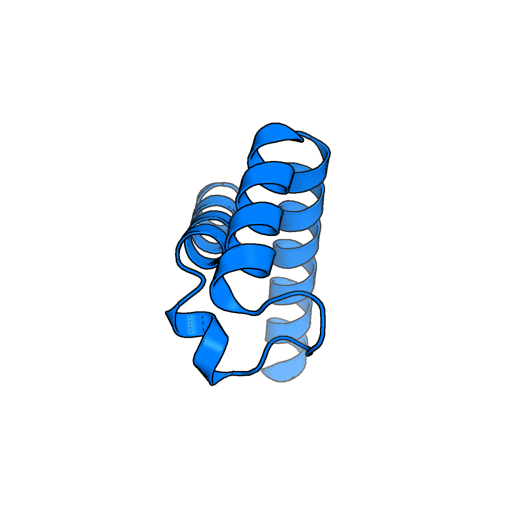 GLY A CA 1
ATOM 543 C C . GLY A 1 70 ? 10.977 -0.593 -18.005 1.00 63.53 70 GLY A C 1
ATOM 544 O O . GLY A 1 70 ? 9.989 0.145 -18.005 1.00 63.53 70 GLY A O 1
ATOM 545 N N . PRO A 1 71 ? 11.938 -0.500 -18.938 1.00 51.81 71 PRO A N 1
ATOM 546 C CA . PRO A 1 71 ? 11.873 0.457 -20.033 1.00 51.81 71 PRO A CA 1
ATOM 547 C C . PRO A 1 71 ? 10.702 0.133 -20.971 1.00 51.81 71 PRO A C 1
ATOM 549 O O . PRO A 1 71 ? 10.491 -1.024 -21.339 1.00 51.81 71 PRO A O 1
ATOM 552 N N . LEU A 1 72 ? 9.980 1.166 -21.414 1.00 53.88 72 LEU A N 1
ATOM 553 C CA . LEU A 1 72 ? 9.458 1.153 -22.780 1.00 53.88 72 LEU A CA 1
ATOM 554 C C . LEU A 1 72 ? 10.707 1.241 -23.663 1.00 53.88 72 LEU A C 1
ATOM 556 O O . LEU A 1 72 ? 11.507 2.151 -23.451 1.00 53.88 72 LEU A O 1
ATOM 560 N N . SER A 1 73 ? 10.930 0.229 -24.504 1.00 42.06 73 SER A N 1
ATOM 561 C CA . SER A 1 73 ? 12.142 0.062 -25.322 1.00 42.06 73 SER A CA 1
ATOM 562 C C . SER A 1 73 ? 12.639 1.334 -26.003 1.00 42.06 73 SER A C 1
ATOM 564 O O . SER A 1 73 ? 11.792 2.144 -26.438 1.00 42.06 73 SER A O 1
#

Radius of gyration: 13.88 Å; chains: 1; bounding box: 30×28×42 Å